Protein AF-A0A821PNB1-F1 (afdb_monomer_lite)

Sequence (173 aa):
MADFASEYEILPISKNVKKPKTPIQRLQTLNFAIKKRCNRKAIIRYPYFNRETDKENYFENLLSLYLPIRSRDDLKKPYELFYQIGEVFDARLQCNRKVKDIVYENQRKYEINAKDTGEVESLFNELSLNLKDNDWAEIVANKEKHNTWSREIEQEDNPDFNMIHKTKNKNSF

pLDDT: mean 73.35, std 16.17, range [39.53, 96.25]

Secondary structure (DSSP, 8-state):
-HHHHHHEEEEETT---SS-SSPEEEETTTTEEEEE-SS-PPPPP-----TTT-HHHHHHHHHHHHS--SSGGGSPSSHHHHHHH-EEEETTTTEEEEHHHHHHHHHHHH-TTHHHHHHHHHHHHHHHHH--HHHHHHHHHHHHHHHHHHHHHHHHT-HHHHHHHHHTTS---

Structure (mmCIF, N/CA/C/O backbone):
data_AF-A0A821PNB1-F1
#
_entry.id   AF-A0A821PNB1-F1
#
loop_
_atom_site.group_PDB
_atom_site.id
_atom_site.type_symbol
_atom_site.label_atom_id
_atom_site.label_alt_id
_atom_site.label_comp_id
_atom_site.label_asym_id
_atom_site.label_entity_id
_atom_site.label_seq_id
_atom_site.pdbx_PDB_ins_code
_atom_site.Cartn_x
_atom_site.Cartn_y
_atom_site.Cartn_z
_atom_site.occupancy
_atom_site.B_iso_or_equiv
_atom_site.auth_seq_id
_atom_site.auth_comp_id
_atom_site.auth_asym_id
_atom_site.auth_atom_id
_atom_site.pdbx_PDB_model_num
ATOM 1 N N . MET A 1 1 ? -4.247 -4.569 -6.780 1.00 58.97 1 MET A N 1
ATOM 2 C CA . MET A 1 1 ? -3.636 -3.445 -7.525 1.00 58.97 1 MET A CA 1
ATOM 3 C C . MET A 1 1 ? -2.164 -3.222 -7.172 1.00 58.97 1 MET A C 1
ATOM 5 O O . MET A 1 1 ? -1.397 -2.968 -8.091 1.00 58.97 1 MET A O 1
ATOM 9 N N . ALA A 1 2 ? -1.750 -3.367 -5.904 1.00 64.56 2 ALA A N 1
ATOM 10 C CA . ALA A 1 2 ? -0.360 -3.163 -5.468 1.00 64.56 2 ALA A CA 1
ATOM 11 C C . ALA A 1 2 ? 0.691 -3.980 -6.251 1.00 64.56 2 ALA A C 1
ATOM 13 O O . ALA A 1 2 ? 1.657 -3.400 -6.733 1.00 64.56 2 ALA A O 1
ATOM 14 N N . ASP A 1 3 ? 0.467 -5.281 -6.482 1.00 72.56 3 ASP A N 1
ATOM 15 C CA . ASP A 1 3 ? 1.360 -6.112 -7.316 1.00 72.56 3 ASP A CA 1
ATOM 16 C C . ASP A 1 3 ? 1.541 -5.536 -8.727 1.00 72.56 3 ASP A C 1
ATOM 18 O O . ASP A 1 3 ? 2.657 -5.392 -9.219 1.00 72.56 3 ASP A O 1
ATOM 22 N N . PHE A 1 4 ? 0.434 -5.140 -9.361 1.00 72.88 4 PHE A N 1
ATOM 23 C CA . PHE A 1 4 ? 0.467 -4.565 -10.701 1.00 72.88 4 PHE A CA 1
ATOM 24 C C . PHE A 1 4 ? 1.241 -3.240 -10.722 1.00 72.88 4 PHE A C 1
ATOM 26 O O . PHE A 1 4 ? 2.117 -3.062 -11.560 1.00 72.88 4 PHE A O 1
ATOM 33 N N . ALA A 1 5 ? 0.977 -2.333 -9.779 1.00 69.88 5 ALA A N 1
ATOM 34 C CA . ALA A 1 5 ? 1.701 -1.064 -9.681 1.00 69.88 5 ALA A CA 1
ATOM 35 C C . ALA A 1 5 ? 3.195 -1.257 -9.355 1.00 69.88 5 ALA A C 1
ATOM 37 O O . ALA A 1 5 ? 4.039 -0.490 -9.820 1.00 69.88 5 ALA A O 1
ATOM 38 N N . SER A 1 6 ? 3.524 -2.292 -8.576 1.00 72.75 6 SER A N 1
ATOM 39 C CA . SER A 1 6 ? 4.892 -2.639 -8.193 1.00 72.75 6 SER A CA 1
ATOM 40 C C . SER A 1 6 ? 5.695 -3.203 -9.365 1.00 72.75 6 SER A C 1
ATOM 42 O O . SER A 1 6 ? 6.855 -2.829 -9.552 1.00 72.75 6 SER A O 1
ATOM 44 N N . GLU A 1 7 ? 5.080 -4.078 -10.163 1.00 79.44 7 GLU A N 1
ATOM 45 C CA . GLU A 1 7 ? 5.745 -4.832 -11.228 1.00 79.44 7 GLU A CA 1
ATOM 46 C C . GLU A 1 7 ? 5.635 -4.190 -12.607 1.00 79.44 7 GLU A C 1
ATOM 48 O O . GLU A 1 7 ? 6.462 -4.478 -13.470 1.00 79.44 7 GLU A O 1
ATOM 53 N N . TYR A 1 8 ? 4.649 -3.327 -12.838 1.00 81.50 8 TYR A N 1
ATOM 54 C CA . TYR A 1 8 ? 4.367 -2.765 -14.153 1.00 81.50 8 TYR A CA 1
ATOM 55 C C . TYR A 1 8 ? 4.459 -1.233 -14.156 1.00 81.50 8 TYR A C 1
ATOM 57 O O . TYR A 1 8 ? 4.324 -0.547 -13.143 1.00 81.50 8 TYR A O 1
ATOM 65 N N . GLU A 1 9 ? 4.768 -0.677 -15.323 1.00 81.38 9 GLU A N 1
ATOM 66 C CA . GLU A 1 9 ? 4.838 0.760 -15.582 1.00 81.38 9 GLU A CA 1
ATOM 67 C C . GLU A 1 9 ? 3.889 1.096 -16.733 1.00 81.38 9 GLU A C 1
ATOM 69 O O . GLU A 1 9 ? 3.959 0.472 -17.797 1.00 81.38 9 GLU A 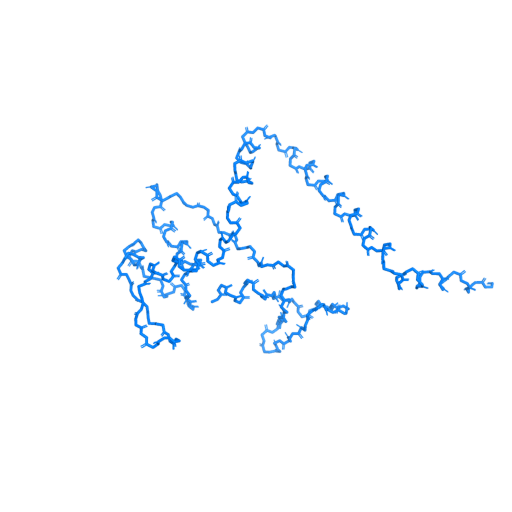O 1
ATOM 74 N N . ILE A 1 10 ? 3.020 2.087 -16.515 1.00 84.19 10 ILE A N 1
ATOM 75 C CA . ILE A 1 10 ? 2.143 2.640 -17.549 1.00 84.19 10 ILE A CA 1
ATOM 76 C C . ILE A 1 10 ? 2.943 3.663 -18.356 1.00 84.19 10 ILE A C 1
ATOM 78 O O . ILE A 1 10 ? 3.582 4.556 -17.801 1.00 84.19 10 ILE A O 1
ATOM 82 N N . LEU A 1 11 ? 2.910 3.522 -19.675 1.00 79.25 11 LEU A N 1
ATOM 83 C CA . LEU A 1 11 ? 3.603 4.366 -20.631 1.00 79.25 11 LEU A CA 1
ATOM 84 C C . LEU A 1 11 ? 2.599 5.092 -21.534 1.00 79.25 11 LEU A C 1
ATOM 86 O O . LEU A 1 11 ? 1.640 4.472 -22.005 1.00 79.25 11 LEU A O 1
ATOM 90 N N . PRO A 1 12 ? 2.849 6.369 -21.866 1.00 76.06 12 PRO A N 1
ATOM 91 C CA . PRO A 1 12 ? 2.118 7.032 -22.936 1.00 76.06 12 PRO A CA 1
ATOM 92 C C . PRO A 1 12 ? 2.457 6.392 -24.292 1.00 76.06 12 PRO A C 1
ATOM 94 O O . PRO A 1 12 ? 3.610 6.033 -24.545 1.00 76.06 12 PRO A O 1
ATOM 97 N N . ILE A 1 13 ? 1.465 6.277 -25.183 1.00 70.56 13 ILE A N 1
ATOM 98 C CA . ILE A 1 13 ? 1.614 5.629 -26.504 1.00 70.56 13 ILE A CA 1
ATOM 99 C C . ILE A 1 13 ? 2.688 6.292 -27.373 1.00 70.56 13 ILE A C 1
ATOM 101 O O . ILE A 1 13 ? 3.352 5.610 -28.153 1.00 70.56 13 ILE A O 1
ATOM 105 N N . SER A 1 14 ? 2.895 7.602 -27.219 1.00 67.69 14 SER A N 1
ATOM 106 C CA . SER A 1 14 ? 3.906 8.359 -27.965 1.00 67.69 14 SER A CA 1
ATOM 107 C C . SER A 1 14 ? 5.344 7.926 -27.658 1.00 67.69 14 SER A C 1
ATOM 109 O O . SER A 1 14 ? 6.259 8.208 -28.435 1.00 67.69 14 SER A O 1
ATOM 111 N N . LYS A 1 15 ? 5.573 7.221 -26.541 1.00 65.75 15 LYS A N 1
ATOM 112 C CA . LYS A 1 15 ? 6.908 6.813 -26.105 1.00 65.75 15 LYS A CA 1
ATOM 113 C C . LYS A 1 15 ? 7.368 5.570 -26.865 1.00 65.75 15 LYS A C 1
ATOM 115 O O . LYS A 1 15 ? 7.189 4.435 -26.428 1.00 65.75 15 LYS A O 1
ATOM 120 N N . ASN A 1 16 ? 8.023 5.793 -28.000 1.00 63.47 16 ASN A N 1
ATOM 121 C CA . ASN A 1 16 ? 8.712 4.741 -28.742 1.00 63.47 16 ASN A CA 1
ATOM 122 C C . ASN A 1 16 ? 10.071 4.443 -28.092 1.00 63.47 16 ASN A C 1
ATOM 124 O O . ASN A 1 16 ? 11.049 5.161 -28.294 1.00 63.47 16 ASN A O 1
ATOM 128 N N . VAL A 1 17 ? 10.140 3.371 -27.301 1.00 67.31 17 VAL A N 1
ATOM 129 C CA . VAL A 1 17 ? 11.405 2.890 -26.731 1.00 67.31 17 VAL A CA 1
ATOM 130 C C . VAL A 1 17 ? 12.110 2.029 -27.776 1.00 67.31 17 VAL A C 1
ATOM 132 O O . VAL A 1 17 ? 11.655 0.931 -28.092 1.00 67.31 17 VAL A O 1
ATOM 135 N N . LYS A 1 18 ? 13.229 2.516 -28.322 1.00 60.75 18 LYS A N 1
ATOM 136 C CA . LYS A 1 18 ? 14.094 1.709 -29.191 1.00 60.75 18 LYS A CA 1
ATOM 137 C C . LYS A 1 18 ? 14.736 0.611 -28.332 1.00 60.75 18 LYS A C 1
ATOM 139 O O . LYS A 1 18 ? 15.494 0.929 -27.426 1.00 60.75 18 LYS A O 1
ATOM 144 N N . LYS A 1 19 ? 14.411 -0.658 -28.615 1.00 70.25 19 LYS A N 1
ATOM 145 C CA . LYS A 1 19 ? 14.885 -1.865 -27.899 1.00 70.25 19 LYS A CA 1
ATOM 146 C C . LYS A 1 19 ? 14.527 -1.877 -26.397 1.00 70.25 19 LYS A C 1
ATOM 148 O O . LYS A 1 19 ? 15.388 -1.654 -25.547 1.00 70.25 19 LYS A O 1
ATOM 153 N N . PRO A 1 20 ? 13.257 -2.117 -26.034 1.00 70.75 20 PRO A N 1
ATOM 154 C CA . PRO A 1 20 ? 12.874 -2.174 -24.630 1.00 70.75 20 PRO A CA 1
ATOM 155 C C . PRO A 1 20 ? 13.437 -3.435 -23.951 1.00 70.75 20 PRO A C 1
ATOM 157 O O . PRO A 1 20 ? 13.413 -4.519 -24.525 1.00 70.75 20 PRO A O 1
ATOM 160 N N . LYS A 1 21 ? 13.915 -3.291 -22.706 1.00 76.38 21 LYS A N 1
ATOM 161 C CA . LYS A 1 21 ? 14.429 -4.411 -21.888 1.00 76.38 21 LYS A CA 1
ATOM 162 C C . LYS A 1 21 ? 13.354 -5.456 -21.553 1.00 76.38 2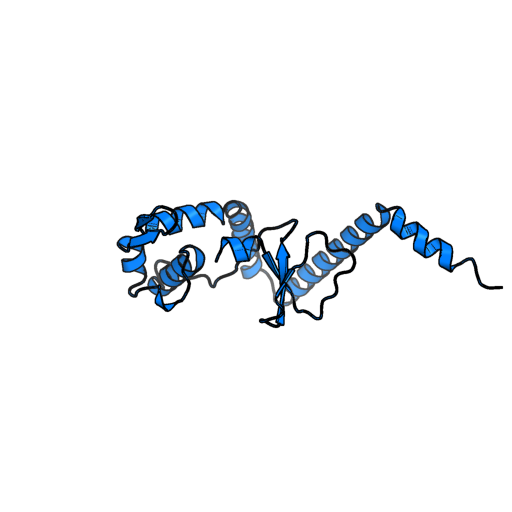1 LYS A C 1
ATOM 164 O O . LYS A 1 21 ? 13.680 -6.606 -21.294 1.00 76.38 21 LYS A O 1
ATOM 169 N N . THR A 1 22 ? 12.082 -5.057 -21.541 1.00 78.62 22 THR A N 1
ATOM 170 C CA . THR A 1 22 ? 10.917 -5.928 -21.334 1.00 78.62 22 THR A CA 1
ATOM 171 C C . THR A 1 22 ? 9.873 -5.689 -22.424 1.00 78.62 22 THR A C 1
ATOM 173 O O . THR A 1 22 ? 9.803 -4.579 -22.962 1.00 78.62 22 THR A O 1
ATOM 176 N N . PRO A 1 23 ? 9.040 -6.694 -22.752 1.00 82.12 23 PRO A N 1
ATOM 177 C CA . PRO A 1 23 ? 7.968 -6.531 -23.727 1.00 82.12 23 PRO A CA 1
ATOM 178 C C . PRO A 1 23 ? 7.036 -5.372 -23.352 1.00 82.12 23 PRO A C 1
ATOM 180 O O . PRO A 1 23 ? 6.655 -5.220 -22.189 1.00 82.12 23 PRO A O 1
ATOM 183 N N . ILE A 1 24 ? 6.672 -4.560 -24.348 1.00 84.31 24 ILE A N 1
ATOM 184 C CA . ILE A 1 24 ? 5.692 -3.480 -24.205 1.00 84.31 24 ILE A CA 1
ATOM 185 C C . ILE A 1 24 ? 4.380 -3.953 -24.826 1.00 84.31 24 ILE A C 1
ATOM 187 O O . ILE A 1 24 ? 4.332 -4.237 -26.022 1.00 84.31 24 ILE A O 1
ATOM 191 N N . GLN A 1 25 ? 3.312 -3.980 -24.034 1.00 85.12 25 GLN A N 1
ATOM 192 C CA . GLN A 1 25 ? 1.972 -4.319 -24.496 1.00 85.12 25 GLN A CA 1
ATOM 193 C C . GLN A 1 25 ? 1.131 -3.054 -24.648 1.00 85.12 25 GLN A C 1
ATOM 195 O O . GLN A 1 25 ? 0.969 -2.283 -23.703 1.00 85.12 25 GLN A O 1
ATOM 200 N N . ARG A 1 26 ? 0.601 -2.819 -25.851 1.00 84.19 26 ARG A N 1
ATOM 201 C CA . ARG A 1 26 ? -0.265 -1.669 -26.139 1.00 84.19 26 ARG A CA 1
ATOM 202 C C . ARG A 1 26 ? -1.719 -2.037 -25.867 1.00 84.19 26 ARG A C 1
ATOM 204 O O . ARG A 1 26 ? -2.209 -3.020 -26.414 1.00 84.19 26 ARG A O 1
ATOM 211 N N . LEU A 1 27 ? -2.408 -1.229 -25.069 1.00 82.06 27 LEU A N 1
ATOM 212 C CA . LEU A 1 27 ? -3.839 -1.367 -24.820 1.00 82.06 27 LEU A CA 1
ATOM 213 C C . LEU A 1 27 ? -4.586 -0.362 -25.696 1.00 82.06 27 LEU A C 1
ATOM 215 O O . LEU A 1 27 ? -4.823 0.778 -25.303 1.00 82.06 27 LEU A O 1
ATOM 219 N N . GLN A 1 28 ? -4.910 -0.797 -26.917 1.00 75.62 28 GLN A N 1
ATOM 220 C CA . GLN A 1 28 ? -5.497 0.046 -27.968 1.00 75.62 28 GLN A CA 1
ATOM 221 C C . GLN A 1 28 ? -6.803 0.728 -27.537 1.00 75.62 28 GLN A C 1
ATOM 223 O O . GLN A 1 28 ? -7.055 1.858 -27.933 1.00 75.62 28 GLN A O 1
ATOM 228 N N . THR A 1 29 ? -7.601 0.077 -26.690 1.00 81.94 29 THR A N 1
ATOM 229 C CA . THR A 1 29 ? -8.878 0.607 -26.190 1.00 81.94 29 THR A CA 1
ATOM 230 C C . THR A 1 29 ? -8.728 1.742 -25.180 1.00 81.94 29 THR A C 1
ATOM 232 O O . THR A 1 29 ? -9.652 2.531 -25.023 1.00 81.94 29 THR A O 1
ATOM 235 N N . LEU A 1 30 ? -7.589 1.836 -24.488 1.00 76.44 30 LEU A N 1
ATOM 236 C CA . LEU A 1 30 ? -7.402 2.763 -23.368 1.00 76.44 30 LEU A CA 1
ATOM 237 C C . LEU A 1 30 ? -6.321 3.825 -23.622 1.00 76.44 30 LEU A C 1
ATOM 239 O O . LEU A 1 30 ? -5.997 4.606 -22.734 1.00 76.44 30 LEU A O 1
ATOM 243 N N . ASN A 1 31 ? -5.757 3.873 -24.830 1.00 80.38 31 ASN A N 1
ATOM 244 C CA . ASN A 1 31 ? -4.725 4.831 -25.229 1.00 80.38 31 ASN A CA 1
ATOM 245 C C . ASN A 1 31 ? -3.455 4.867 -24.338 1.00 80.38 31 ASN A C 1
ATOM 247 O O . ASN A 1 31 ? -2.747 5.875 -24.289 1.00 80.38 31 ASN A O 1
ATOM 251 N N . PHE A 1 32 ? -3.092 3.749 -23.700 1.00 82.62 32 PHE A N 1
ATOM 252 C CA . PHE A 1 32 ? -1.812 3.595 -22.997 1.00 82.62 32 PHE A CA 1
ATOM 253 C C . PHE A 1 32 ? -1.127 2.257 -23.303 1.00 82.62 32 PHE A C 1
ATOM 255 O O . PHE A 1 32 ? -1.718 1.324 -23.848 1.00 82.62 32 PHE A O 1
ATOM 262 N N . ALA A 1 33 ? 0.160 2.168 -22.975 1.00 84.56 33 ALA A N 1
ATOM 263 C CA . ALA A 1 33 ? 0.941 0.941 -23.053 1.00 84.56 33 ALA A CA 1
ATOM 264 C C . ALA A 1 33 ? 1.440 0.533 -21.663 1.00 84.56 33 ALA A C 1
ATOM 266 O O . ALA A 1 33 ? 1.579 1.369 -20.776 1.00 84.56 33 ALA A O 1
ATOM 267 N N . ILE A 1 34 ? 1.721 -0.750 -21.465 1.00 86.00 34 ILE A N 1
ATOM 268 C CA . ILE A 1 34 ? 2.240 -1.296 -20.211 1.00 86.00 34 ILE A CA 1
ATOM 269 C C . ILE A 1 34 ? 3.540 -2.040 -20.505 1.00 86.00 34 ILE A C 1
ATOM 271 O O . ILE A 1 34 ? 3.652 -2.731 -21.516 1.00 86.00 34 ILE A O 1
ATOM 275 N N . LYS A 1 35 ? 4.517 -1.937 -19.605 1.00 84.75 35 LYS A N 1
ATOM 276 C CA . LYS A 1 35 ? 5.694 -2.818 -19.587 1.00 84.75 35 LYS A CA 1
ATOM 277 C C . LYS A 1 35 ? 5.985 -3.310 -18.175 1.00 84.75 35 LYS A C 1
ATOM 279 O O . LYS A 1 35 ? 5.639 -2.637 -17.205 1.00 84.75 35 LYS A O 1
ATOM 284 N N . LYS A 1 36 ? 6.686 -4.438 -18.054 1.00 81.75 36 LYS A N 1
ATOM 285 C CA . LYS A 1 36 ? 7.201 -4.926 -16.766 1.00 81.75 36 LYS A CA 1
ATOM 286 C C . LYS A 1 36 ? 8.443 -4.129 -16.347 1.00 81.75 36 LYS A C 1
ATOM 288 O O . LYS A 1 36 ? 9.329 -3.891 -17.170 1.00 81.75 36 LYS A O 1
ATOM 293 N N . ARG A 1 37 ? 8.534 -3.715 -15.086 1.00 78.56 37 ARG A N 1
ATOM 294 C CA . ARG A 1 37 ? 9.710 -3.060 -14.494 1.00 78.56 37 ARG A CA 1
ATOM 295 C C . ARG A 1 37 ? 10.836 -4.084 -14.343 1.00 78.56 37 ARG A C 1
ATOM 297 O O . ARG A 1 37 ? 10.612 -5.182 -13.849 1.00 78.56 37 ARG A O 1
ATOM 304 N N . CYS A 1 38 ? 12.040 -3.733 -14.796 1.00 66.94 38 CYS A N 1
ATOM 305 C CA . CYS A 1 38 ? 13.153 -4.687 -14.885 1.00 66.94 38 CYS A CA 1
ATOM 306 C C . CYS A 1 38 ? 13.990 -4.752 -13.600 1.00 66.94 38 CYS A C 1
ATOM 308 O O . CYS A 1 38 ? 14.357 -5.838 -13.176 1.00 66.94 38 CYS A O 1
ATOM 310 N N . ASN A 1 39 ? 14.281 -3.600 -12.978 1.00 64.81 39 ASN A N 1
ATOM 311 C CA . ASN A 1 39 ? 15.342 -3.522 -11.963 1.00 64.81 39 ASN A CA 1
ATOM 312 C C . ASN A 1 39 ? 14.866 -3.068 -10.576 1.00 64.81 39 ASN A C 1
ATOM 314 O O . ASN A 1 39 ? 15.596 -3.252 -9.609 1.00 64.81 39 ASN A O 1
ATOM 318 N N . ARG A 1 40 ? 13.689 -2.436 -10.450 1.00 65.75 40 ARG A N 1
ATOM 319 C CA . ARG A 1 40 ? 13.180 -1.928 -9.163 1.00 65.75 40 ARG A CA 1
ATOM 320 C C . ARG A 1 40 ? 11.658 -1.997 -9.111 1.00 65.75 40 ARG A C 1
ATOM 322 O O . ARG A 1 40 ? 10.993 -1.562 -10.055 1.00 65.75 40 ARG A O 1
ATOM 329 N N . LYS A 1 41 ? 11.134 -2.510 -7.994 1.00 67.81 41 LYS A N 1
ATOM 330 C CA . LYS A 1 41 ? 9.717 -2.386 -7.630 1.00 67.81 41 LYS A CA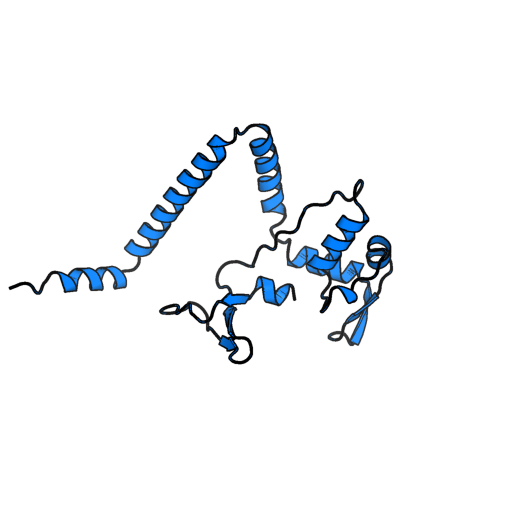 1
ATOM 331 C C . LYS A 1 41 ? 9.361 -0.903 -7.504 1.00 67.81 41 LYS A C 1
ATOM 333 O O . LYS A 1 41 ? 10.200 -0.102 -7.086 1.00 67.81 41 LYS A O 1
ATOM 338 N N . ALA A 1 42 ? 8.150 -0.520 -7.900 1.00 66.44 42 ALA A N 1
ATOM 339 C CA . ALA A 1 42 ? 7.697 0.853 -7.693 1.00 66.44 42 ALA A CA 1
ATOM 340 C C . ALA A 1 42 ? 7.617 1.167 -6.192 1.00 66.44 42 ALA A C 1
ATOM 342 O O . ALA A 1 42 ? 7.032 0.400 -5.430 1.00 66.44 42 ALA A O 1
ATOM 343 N N . ILE A 1 43 ? 8.186 2.305 -5.793 1.00 64.62 43 ILE A N 1
ATOM 344 C CA . ILE A 1 43 ? 7.978 2.884 -4.465 1.00 64.62 43 ILE A CA 1
ATOM 345 C C . ILE A 1 43 ? 6.722 3.742 -4.569 1.00 64.62 43 ILE A C 1
ATOM 347 O O . ILE A 1 43 ? 6.709 4.708 -5.336 1.00 64.62 43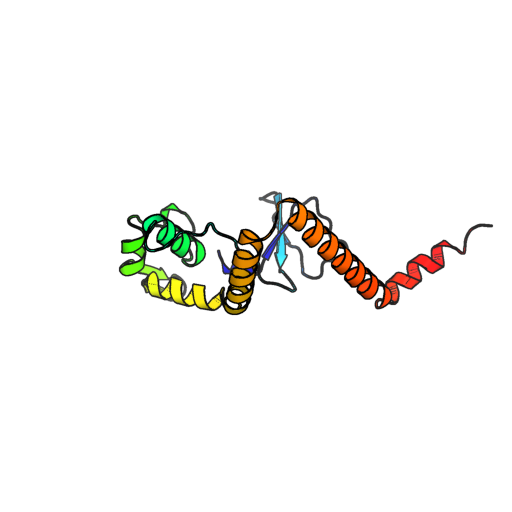 ILE A O 1
ATOM 351 N N . ILE A 1 44 ? 5.673 3.385 -3.833 1.00 64.75 44 ILE A N 1
ATOM 352 C CA . ILE A 1 44 ? 4.467 4.207 -3.756 1.00 64.75 44 ILE A CA 1
ATOM 353 C C . ILE A 1 44 ? 4.608 5.119 -2.540 1.00 64.75 44 ILE A C 1
ATOM 355 O O . ILE A 1 44 ? 4.821 4.644 -1.430 1.00 64.75 44 ILE A O 1
ATOM 359 N N . ARG A 1 45 ? 4.545 6.433 -2.768 1.00 63.53 45 ARG A N 1
ATOM 360 C CA . ARG A 1 45 ? 4.615 7.445 -1.712 1.00 63.53 45 ARG A CA 1
ATOM 361 C C . ARG A 1 45 ? 3.196 7.868 -1.364 1.00 63.53 45 ARG A C 1
ATOM 363 O O . ARG A 1 45 ? 2.488 8.356 -2.241 1.00 63.53 45 ARG A O 1
ATOM 370 N N . TYR A 1 46 ? 2.810 7.692 -0.110 1.00 69.31 46 TYR A N 1
ATOM 371 C CA . TYR A 1 46 ? 1.572 8.232 0.440 1.00 69.31 46 TYR A CA 1
ATOM 372 C C . TYR A 1 46 ? 1.891 9.268 1.519 1.00 69.31 46 TYR A C 1
ATOM 374 O O . TYR A 1 46 ? 2.973 9.205 2.108 1.00 69.31 46 TYR A O 1
ATOM 382 N N . PRO A 1 47 ? 0.983 10.228 1.768 1.00 74.94 47 PRO A N 1
ATOM 383 C CA . PRO A 1 47 ? 1.134 11.172 2.868 1.00 74.94 47 PRO A CA 1
ATOM 384 C C . PRO A 1 47 ? 1.285 10.438 4.203 1.00 74.94 47 PRO A C 1
ATOM 386 O O . PRO A 1 47 ? 0.610 9.443 4.455 1.00 74.94 47 PRO A O 1
ATOM 389 N N . TYR A 1 48 ? 2.187 10.925 5.050 1.00 77.00 48 TYR A N 1
ATOM 390 C CA . TYR A 1 48 ? 2.352 10.401 6.398 1.00 77.00 48 TYR A CA 1
ATOM 391 C C . TYR A 1 48 ? 1.244 10.948 7.302 1.00 77.00 48 TYR A C 1
ATOM 393 O O . TYR A 1 48 ? 1.008 12.155 7.334 1.00 77.00 48 TYR A O 1
ATOM 401 N N . PHE A 1 49 ? 0.601 10.061 8.056 1.00 82.25 49 PHE A N 1
ATOM 402 C CA . PHE A 1 49 ? -0.362 10.420 9.092 1.00 82.25 49 PHE A CA 1
ATOM 403 C C . PHE A 1 49 ? 0.097 9.810 10.408 1.00 82.25 49 PHE A C 1
ATOM 405 O O . PHE A 1 49 ? 0.527 8.658 10.453 1.00 82.25 49 PHE A O 1
ATOM 412 N N . ASN A 1 50 ? 0.022 10.582 11.484 1.00 80.88 50 ASN A N 1
ATOM 413 C CA . ASN A 1 50 ? 0.391 10.091 12.801 1.00 80.88 50 ASN A CA 1
ATOM 414 C C . ASN A 1 50 ? -0.784 9.297 13.389 1.00 80.88 50 ASN A C 1
ATOM 416 O O . ASN A 1 50 ? -1.906 9.790 13.469 1.00 80.88 50 ASN A O 1
ATOM 420 N N . ARG A 1 51 ? -0.512 8.065 13.825 1.00 84.12 51 ARG A N 1
ATOM 421 C CA . ARG A 1 51 ? -1.522 7.152 14.371 1.00 84.12 51 ARG A CA 1
ATOM 422 C C . ARG A 1 51 ? -2.206 7.675 15.638 1.00 84.12 51 ARG A C 1
ATOM 424 O O . ARG A 1 51 ? -3.323 7.267 15.916 1.00 84.12 51 ARG A O 1
ATOM 431 N N . GLU A 1 52 ? -1.561 8.510 16.439 1.00 82.69 52 GLU A N 1
ATOM 432 C CA . GLU A 1 52 ? -2.126 9.022 17.691 1.00 82.69 52 GLU A CA 1
ATOM 433 C C . GLU A 1 52 ? -2.946 10.291 17.469 1.00 82.69 52 GLU A C 1
ATOM 435 O O . GLU A 1 52 ? -4.041 10.409 18.021 1.00 82.69 52 GLU A O 1
ATOM 440 N N . THR A 1 53 ? -2.442 11.211 16.641 1.00 85.00 53 THR A N 1
ATOM 441 C CA . THR A 1 53 ? -3.081 12.513 16.408 1.00 85.00 53 THR A CA 1
ATOM 442 C C . THR A 1 53 ? -4.081 12.503 15.253 1.00 85.00 53 THR A C 1
ATOM 444 O O . THR A 1 53 ? -5.011 13.303 15.268 1.00 85.00 53 THR A O 1
ATOM 447 N N . ASP A 1 54 ? -3.931 11.599 14.280 1.00 86.75 54 ASP A N 1
ATOM 448 C CA . ASP A 1 54 ? -4.767 11.520 13.078 1.00 86.75 54 ASP A CA 1
ATOM 449 C C . ASP A 1 54 ? -5.100 10.063 12.696 1.00 86.75 54 ASP A C 1
ATOM 451 O O . ASP A 1 54 ? -4.684 9.517 11.668 1.00 86.75 54 ASP A O 1
ATOM 455 N N . LYS A 1 55 ? -5.851 9.406 13.588 1.00 89.69 55 LYS A N 1
ATOM 456 C CA . LYS A 1 55 ? -6.192 7.975 13.507 1.00 89.69 55 LYS A CA 1
ATOM 457 C C . LYS A 1 55 ? -6.893 7.585 12.213 1.00 89.69 55 LYS A C 1
ATOM 459 O O . LYS A 1 55 ? -6.492 6.618 11.570 1.00 89.69 55 LYS A O 1
ATOM 464 N N . GLU A 1 56 ? -7.950 8.299 11.843 1.00 93.12 56 GLU A N 1
ATOM 465 C CA . GLU A 1 56 ? -8.783 7.894 10.708 1.00 93.12 56 GLU A CA 1
ATOM 466 C C . GLU A 1 56 ? -8.029 8.028 9.384 1.00 93.12 56 GLU A C 1
ATOM 468 O O . GLU A 1 56 ? -8.071 7.093 8.587 1.00 93.12 56 GLU A O 1
ATOM 473 N N . ASN A 1 57 ? -7.262 9.105 9.177 1.00 90.00 57 ASN A N 1
ATOM 474 C CA . ASN A 1 57 ? -6.448 9.241 7.966 1.00 90.00 57 ASN A CA 1
ATOM 475 C C . ASN A 1 57 ? -5.284 8.239 7.949 1.00 90.00 57 ASN A C 1
ATOM 477 O O . ASN A 1 57 ? -4.939 7.709 6.891 1.00 90.00 57 ASN A O 1
ATOM 481 N N . TYR A 1 58 ? -4.707 7.912 9.114 1.00 91.62 58 TYR A N 1
ATOM 482 C CA . TYR A 1 58 ? -3.717 6.840 9.226 1.00 91.62 58 TYR A CA 1
ATOM 483 C C . TYR A 1 58 ? -4.279 5.496 8.751 1.00 91.62 58 TYR A C 1
ATOM 485 O O . TYR A 1 58 ? -3.672 4.843 7.898 1.00 91.62 58 TYR A O 1
ATOM 493 N N . PHE A 1 59 ? -5.447 5.086 9.254 1.00 93.31 59 PHE A N 1
ATOM 494 C CA . PHE A 1 59 ? -6.052 3.815 8.856 1.00 93.31 59 PHE A CA 1
ATOM 495 C C . PHE A 1 59 ? -6.597 3.841 7.425 1.00 93.31 59 PHE A C 1
ATOM 497 O O . PHE A 1 59 ? -6.453 2.843 6.720 1.00 93.31 59 PHE A O 1
ATOM 504 N N . GLU A 1 60 ? -7.136 4.967 6.949 1.00 93.19 60 GLU A N 1
ATOM 505 C CA . GLU A 1 60 ? -7.507 5.139 5.539 1.00 93.19 60 GLU A CA 1
ATOM 506 C C . GLU A 1 60 ? -6.313 4.884 4.618 1.00 93.19 60 GLU A C 1
ATOM 508 O O . GLU A 1 60 ? -6.413 4.139 3.637 1.00 93.19 60 GLU A O 1
ATOM 513 N N . ASN A 1 61 ? -5.169 5.483 4.952 1.00 90.06 61 ASN A N 1
ATOM 514 C CA . ASN A 1 61 ? -3.947 5.348 4.180 1.00 90.06 61 ASN A CA 1
ATOM 515 C C . ASN A 1 61 ? -3.409 3.911 4.221 1.00 90.06 61 ASN A C 1
ATOM 517 O O . ASN A 1 61 ? -3.144 3.316 3.175 1.00 90.06 61 ASN A O 1
ATOM 521 N N . LEU A 1 62 ? -3.330 3.318 5.416 1.00 90.50 62 LEU A N 1
ATOM 522 C CA . LEU A 1 62 ? -2.880 1.939 5.610 1.00 90.50 62 LEU A CA 1
ATOM 523 C C . LEU A 1 62 ? -3.711 0.947 4.778 1.00 90.50 62 LEU A C 1
ATOM 525 O O . LEU A 1 62 ? -3.161 0.081 4.092 1.00 90.50 62 LEU A O 1
ATOM 529 N N . LEU A 1 63 ? -5.038 1.091 4.803 1.00 92.94 63 LEU A N 1
ATOM 530 C CA . LEU A 1 63 ? -5.949 0.249 4.033 1.00 92.94 63 LEU A CA 1
ATOM 531 C C . LEU A 1 63 ? -5.814 0.497 2.527 1.00 92.94 63 LEU A C 1
ATOM 533 O O . LEU A 1 63 ? -5.758 -0.458 1.758 1.00 92.94 63 LEU A O 1
ATOM 537 N N . SER A 1 64 ? -5.705 1.756 2.101 1.00 89.81 64 SER A N 1
ATOM 538 C CA . SER A 1 64 ? -5.530 2.117 0.686 1.00 89.81 64 SER A CA 1
ATOM 539 C C . SER A 1 64 ? -4.249 1.540 0.076 1.00 89.81 64 SER A C 1
ATOM 541 O O . SER A 1 64 ? -4.212 1.230 -1.115 1.00 89.81 64 SER A O 1
ATOM 543 N N . LEU A 1 65 ? -3.201 1.401 0.888 1.00 86.81 65 LEU A N 1
ATOM 544 C CA . LEU A 1 65 ? -1.909 0.852 0.492 1.00 86.81 65 LEU A CA 1
ATOM 545 C C . LEU A 1 65 ? -1.917 -0.674 0.391 1.00 86.81 65 LEU A C 1
ATOM 547 O O . LEU A 1 65 ? -1.423 -1.247 -0.586 1.00 86.81 65 LEU A O 1
ATOM 551 N N . TYR A 1 66 ? -2.450 -1.331 1.421 1.00 89.50 66 TYR A N 1
ATOM 552 C CA . TYR A 1 66 ? -2.188 -2.749 1.662 1.00 89.50 66 TYR A CA 1
ATOM 553 C C . TYR A 1 66 ? -3.419 -3.644 1.568 1.00 89.50 66 TYR A C 1
ATOM 555 O O . TYR A 1 66 ? -3.263 -4.863 1.501 1.00 89.50 66 TYR A O 1
ATOM 563 N N . LEU A 1 67 ? -4.633 -3.095 1.500 1.00 91.25 67 LEU A N 1
ATOM 564 C CA . LEU A 1 67 ? -5.826 -3.883 1.209 1.00 91.25 67 LEU A CA 1
ATOM 565 C C . LEU A 1 67 ? -6.055 -3.934 -0.316 1.00 91.25 67 LEU A C 1
ATOM 567 O O . LEU A 1 67 ? -6.076 -2.896 -0.979 1.00 91.25 67 LEU A O 1
ATOM 571 N N . PRO A 1 68 ? -6.230 -5.122 -0.924 1.00 87.06 68 PRO A N 1
ATOM 572 C CA . PRO A 1 68 ? -6.486 -5.244 -2.353 1.00 87.06 68 PRO A CA 1
ATOM 573 C C . PRO A 1 68 ? -7.933 -4.849 -2.690 1.00 87.06 68 PRO A C 1
ATOM 575 O O . PRO A 1 68 ? -8.782 -5.703 -2.930 1.00 87.06 68 PRO A O 1
ATOM 578 N N . ILE A 1 69 ? -8.187 -3.544 -2.747 1.00 84.25 69 ILE A N 1
ATOM 579 C CA . ILE A 1 69 ? -9.468 -2.946 -3.144 1.00 84.25 69 ILE A CA 1
ATOM 580 C C . ILE A 1 69 ? -9.533 -2.687 -4.657 1.00 84.25 69 ILE A C 1
ATOM 582 O O . ILE A 1 69 ? -8.497 -2.554 -5.324 1.00 84.25 69 ILE A O 1
ATOM 586 N N . ARG A 1 70 ? -10.750 -2.645 -5.216 1.00 78.69 70 ARG A N 1
ATOM 587 C CA . ARG A 1 70 ? -11.003 -2.245 -6.614 1.00 78.69 70 ARG A CA 1
ATOM 588 C C . ARG A 1 70 ? -11.494 -0.805 -6.705 1.00 78.69 70 ARG A C 1
ATOM 590 O O . ARG A 1 70 ? -11.119 -0.118 -7.652 1.00 78.69 70 ARG A O 1
ATOM 597 N N . SER A 1 71 ? -12.300 -0.373 -5.737 1.00 82.75 71 SER A N 1
ATOM 598 C CA . SER A 1 71 ? -12.777 1.003 -5.585 1.00 82.75 71 SER A CA 1
ATOM 599 C C . SER A 1 71 ? -12.486 1.516 -4.177 1.00 82.75 71 SER A C 1
ATOM 601 O O . SER A 1 71 ? -12.345 0.737 -3.236 1.00 82.75 71 SER A O 1
ATOM 603 N N . ARG A 1 72 ? -12.451 2.843 -4.011 1.00 82.12 72 ARG A N 1
ATOM 604 C CA . ARG A 1 72 ? -12.466 3.457 -2.673 1.00 82.12 72 ARG A CA 1
ATOM 605 C C . ARG A 1 72 ? -13.749 3.138 -1.909 1.00 82.12 72 ARG A C 1
ATOM 607 O O . ARG A 1 72 ? -13.706 3.097 -0.689 1.00 82.12 72 ARG A O 1
ATOM 614 N N . ASP A 1 73 ? -14.841 2.846 -2.612 1.00 85.56 73 ASP A N 1
ATOM 615 C CA . ASP A 1 73 ? -16.119 2.461 -1.996 1.00 85.56 73 ASP A CA 1
ATOM 616 C C . ASP A 1 73 ? -16.039 1.120 -1.247 1.00 85.56 73 ASP A C 1
ATOM 618 O O . ASP A 1 73 ? -16.882 0.828 -0.400 1.00 85.56 73 ASP A O 1
ATOM 622 N N . ASP A 1 74 ? -15.008 0.311 -1.521 1.00 86.50 74 ASP A N 1
ATOM 623 C CA . ASP A 1 74 ? -14.745 -0.932 -0.791 1.00 86.50 74 ASP A CA 1
ATOM 624 C C . ASP A 1 74 ? -14.228 -0.661 0.640 1.00 86.50 74 ASP A C 1
ATOM 626 O O . ASP A 1 74 ? -14.257 -1.554 1.492 1.00 86.50 74 ASP A O 1
ATOM 630 N N . LEU A 1 75 ? -13.747 0.559 0.920 1.00 90.69 75 LEU A N 1
ATOM 631 C CA . LEU A 1 75 ? -13.279 0.972 2.240 1.00 90.69 75 LEU A CA 1
ATOM 632 C C . LEU A 1 75 ? -14.443 1.500 3.076 1.00 90.69 75 LEU A C 1
ATOM 634 O O . LEU A 1 75 ? -15.096 2.485 2.733 1.00 90.69 75 LEU A O 1
ATOM 638 N N . LYS A 1 76 ? -14.677 0.864 4.223 1.00 92.50 76 LYS A N 1
ATOM 639 C CA . LYS A 1 76 ? -15.768 1.236 5.126 1.00 92.50 76 LYS A CA 1
ATOM 640 C C . LYS A 1 76 ? -15.256 2.119 6.255 1.00 92.50 76 LYS A C 1
ATOM 642 O O . LYS A 1 76 ? -14.270 1.783 6.906 1.00 92.50 76 LYS A O 1
ATOM 647 N N . LYS A 1 77 ? -15.969 3.216 6.512 1.00 92.56 77 LYS A N 1
ATOM 648 C CA . LYS A 1 77 ? -15.783 4.045 7.709 1.00 92.56 77 LYS A CA 1
ATOM 649 C C . LYS A 1 77 ? -16.589 3.470 8.887 1.00 92.56 77 LYS A C 1
ATOM 651 O O . LYS A 1 77 ? -17.687 2.962 8.647 1.00 92.56 77 LYS A O 1
ATOM 656 N N . PRO A 1 78 ? -16.111 3.589 10.140 1.00 95.31 78 PRO A N 1
ATOM 657 C CA . PRO A 1 78 ? -14.803 4.122 10.549 1.00 95.31 78 PRO A CA 1
ATOM 658 C C . PRO A 1 78 ? -13.651 3.203 10.124 1.00 95.31 78 PRO A C 1
ATOM 660 O O . PRO A 1 78 ? -13.753 1.980 10.263 1.00 95.31 78 PRO A O 1
ATOM 663 N N . TYR A 1 79 ? -12.568 3.776 9.603 1.00 95.44 79 TYR A N 1
ATOM 664 C CA . TYR A 1 79 ? -11.478 3.005 9.004 1.00 95.44 79 TYR A CA 1
ATOM 665 C C . TYR A 1 79 ? -10.689 2.215 10.048 1.00 95.44 79 TYR A C 1
ATOM 667 O O . TYR A 1 79 ? -10.279 1.086 9.773 1.00 95.44 79 TYR A O 1
ATOM 675 N N . GLU A 1 80 ? -10.528 2.750 11.264 1.00 95.12 80 GLU A N 1
ATOM 676 C CA . GLU A 1 80 ? -9.906 2.010 12.366 1.00 95.12 80 GLU A CA 1
ATOM 677 C C . GLU A 1 80 ? -10.694 0.737 12.695 1.00 95.12 80 GLU A C 1
ATOM 679 O O . GLU A 1 80 ? -10.127 -0.355 12.793 1.00 95.12 80 GLU A O 1
ATOM 684 N N . LEU A 1 81 ? -12.017 0.861 12.819 1.00 96.06 81 LEU A N 1
ATOM 685 C CA . LEU A 1 81 ? -12.881 -0.268 13.141 1.00 96.06 81 LEU A CA 1
ATOM 686 C C . LEU A 1 81 ? -12.875 -1.295 12.005 1.00 96.06 81 LEU A C 1
ATOM 688 O O . LEU A 1 81 ? -12.724 -2.492 12.249 1.00 96.06 81 LEU A O 1
ATOM 692 N N . PHE A 1 82 ? -12.968 -0.837 10.755 1.00 96.12 82 PHE A N 1
ATOM 693 C CA . PHE A 1 82 ? -12.900 -1.722 9.597 1.00 96.12 82 PHE A CA 1
ATOM 694 C C . PHE A 1 82 ? -11.563 -2.468 9.512 1.00 96.12 82 PHE A C 1
ATOM 696 O O . PHE A 1 82 ? -11.548 -3.660 9.216 1.00 96.12 82 PHE A O 1
ATOM 703 N N . TYR A 1 83 ? -10.447 -1.822 9.851 1.00 96.12 83 TYR A N 1
ATOM 704 C CA . TYR A 1 83 ? -9.160 -2.502 9.960 1.00 96.12 83 TYR A CA 1
ATOM 705 C C . TYR A 1 83 ? -9.154 -3.582 11.055 1.00 96.12 83 TYR A C 1
ATOM 707 O O . TYR A 1 83 ? -8.637 -4.678 10.834 1.00 96.12 83 TYR A O 1
ATOM 715 N N . GLN A 1 84 ? -9.723 -3.296 12.230 1.00 95.44 84 GLN A N 1
ATOM 716 C CA . GLN A 1 84 ? -9.661 -4.191 13.390 1.00 95.44 84 GLN A CA 1
ATOM 717 C C . GLN A 1 84 ? -10.566 -5.423 13.275 1.00 95.44 84 GLN A C 1
ATOM 719 O O . GLN A 1 84 ? -10.133 -6.522 13.627 1.00 95.44 84 GLN A O 1
ATOM 724 N N . ILE A 1 85 ? -11.808 -5.241 12.818 1.00 95.81 85 ILE A N 1
ATOM 725 C CA . ILE A 1 85 ? -12.839 -6.293 12.824 1.00 95.81 85 ILE A CA 1
ATOM 726 C C . ILE A 1 85 ? -13.369 -6.646 11.432 1.00 95.81 85 ILE A C 1
ATOM 728 O O . ILE A 1 85 ? -14.144 -7.588 11.300 1.00 95.81 85 ILE A O 1
ATOM 732 N N . GLY A 1 86 ? -12.993 -5.890 10.400 1.00 94.69 86 GLY A N 1
ATOM 733 C CA . GLY A 1 86 ? -13.495 -6.103 9.050 1.00 94.69 86 GLY A CA 1
ATOM 734 C C . GLY A 1 86 ? -13.007 -7.413 8.442 1.00 94.69 86 GLY A C 1
ATOM 735 O O . GLY A 1 86 ? -11.873 -7.853 8.657 1.00 94.69 86 GLY A O 1
ATOM 736 N N . GLU A 1 87 ? -13.863 -7.998 7.612 1.00 94.81 87 GLU A N 1
ATOM 737 C CA . GLU A 1 87 ? -13.549 -9.157 6.787 1.00 94.81 87 GLU A CA 1
ATOM 738 C C . GLU A 1 87 ? -13.874 -8.861 5.325 1.00 94.81 87 GLU A C 1
ATOM 740 O O . GLU A 1 87 ? -14.838 -8.157 5.009 1.00 94.81 87 GLU A O 1
ATOM 745 N N . VAL A 1 88 ? -13.046 -9.394 4.429 1.00 91.94 88 VAL A N 1
ATOM 746 C CA . VAL A 1 88 ? -13.218 -9.289 2.980 1.00 91.94 88 VAL A CA 1
ATOM 747 C C . VAL A 1 88 ? -13.122 -10.682 2.379 1.00 91.94 88 VAL A C 1
ATOM 749 O O . VAL A 1 88 ? -12.295 -11.498 2.790 1.00 91.94 88 VAL A O 1
ATOM 752 N N . PHE A 1 89 ? -13.976 -10.952 1.397 1.00 90.19 89 PHE A N 1
ATOM 753 C CA . PHE A 1 89 ? -13.962 -12.213 0.674 1.00 90.19 89 PHE A CA 1
ATOM 754 C C . PHE A 1 89 ? -12.748 -12.287 -0.259 1.00 90.19 89 PHE A C 1
ATOM 756 O O . PHE A 1 89 ? -12.609 -11.485 -1.188 1.00 90.19 89 PHE A O 1
ATOM 763 N N . ASP A 1 90 ? -11.877 -13.267 -0.032 1.00 88.06 90 ASP A N 1
ATOM 764 C CA . ASP A 1 90 ? -10.758 -13.563 -0.915 1.00 88.06 90 ASP A CA 1
ATOM 765 C C . ASP A 1 90 ? -11.208 -14.539 -2.006 1.00 88.06 90 ASP A C 1
ATOM 767 O O . ASP A 1 90 ? -11.344 -15.743 -1.789 1.00 88.06 90 ASP A O 1
ATOM 771 N N . ALA A 1 91 ? -11.396 -14.022 -3.220 1.00 86.31 91 ALA A N 1
ATOM 772 C CA . ALA A 1 91 ? -11.801 -14.829 -4.368 1.00 86.31 91 ALA A CA 1
ATOM 773 C C . ALA A 1 91 ? -10.778 -15.914 -4.761 1.00 86.31 91 ALA A C 1
ATOM 775 O O . ALA A 1 91 ? -11.144 -16.864 -5.451 1.00 86.31 91 ALA A O 1
ATOM 776 N N . ARG A 1 92 ? -9.505 -15.800 -4.360 1.00 85.44 92 ARG A N 1
ATOM 777 C CA . ARG A 1 92 ? -8.484 -16.823 -4.647 1.00 85.44 92 ARG A CA 1
ATOM 778 C C . ARG A 1 92 ? -8.604 -18.007 -3.698 1.00 85.44 92 ARG A C 1
ATOM 780 O O . ARG A 1 92 ? -8.431 -19.142 -4.125 1.00 85.44 92 ARG A O 1
ATOM 787 N N . LEU A 1 93 ? -8.887 -17.724 -2.429 1.00 88.12 93 LEU A N 1
ATOM 788 C CA . LEU A 1 93 ? -8.987 -18.724 -1.363 1.00 88.12 93 LEU A CA 1
ATOM 789 C C . LEU A 1 93 ? -10.428 -19.180 -1.100 1.00 88.12 93 LEU A C 1
ATOM 791 O O . LEU A 1 93 ? -10.633 -20.123 -0.344 1.00 88.12 93 LEU A O 1
ATOM 795 N N . GLN A 1 94 ? -11.410 -18.540 -1.745 1.00 92.06 94 GLN A N 1
ATOM 796 C CA . GLN A 1 94 ? -12.842 -18.823 -1.608 1.00 92.06 94 GLN A CA 1
ATOM 797 C C . GLN A 1 94 ? -13.320 -18.751 -0.147 1.00 92.06 94 GLN A C 1
ATOM 799 O O . GLN A 1 94 ? -14.190 -19.509 0.278 1.00 92.06 94 GLN A O 1
ATOM 804 N N . CYS A 1 95 ? -12.748 -17.835 0.639 1.00 93.38 95 CYS A N 1
ATOM 805 C CA . CYS A 1 95 ? -13.079 -17.659 2.049 1.00 93.38 95 CYS A CA 1
ATOM 806 C C . CYS A 1 95 ? -12.997 -16.190 2.480 1.00 93.38 95 CYS A C 1
ATOM 808 O O . CYS A 1 95 ? -12.331 -15.370 1.844 1.00 93.38 95 CYS A O 1
ATOM 810 N N . ASN A 1 96 ? -13.677 -15.856 3.578 1.00 93.38 96 ASN A N 1
ATOM 811 C CA . ASN A 1 96 ? -13.508 -14.560 4.225 1.00 93.38 96 ASN A CA 1
ATOM 812 C C . ASN A 1 96 ? -12.174 -14.523 4.963 1.00 93.38 96 ASN A C 1
ATOM 814 O O . ASN A 1 96 ? -11.808 -15.461 5.673 1.00 93.38 96 ASN A O 1
ATOM 818 N N . ARG A 1 97 ? -11.460 -13.412 4.809 1.00 94.62 97 ARG A N 1
ATOM 819 C CA . ARG A 1 97 ? -10.223 -13.135 5.529 1.00 94.62 97 ARG A CA 1
ATOM 820 C C . ARG A 1 97 ? -10.338 -11.821 6.271 1.00 94.62 97 ARG A C 1
ATOM 822 O O . ARG A 1 97 ? -10.937 -10.866 5.775 1.00 94.62 97 ARG A O 1
ATOM 829 N N . LYS A 1 98 ? -9.705 -11.759 7.440 1.00 96.25 98 LYS A N 1
ATOM 830 C CA . LYS A 1 98 ? -9.616 -10.523 8.211 1.00 96.25 98 LYS A CA 1
ATOM 831 C C . LYS A 1 98 ? -8.796 -9.494 7.447 1.00 96.25 98 LYS A C 1
ATOM 833 O O . LYS A 1 98 ? -7.704 -9.789 6.957 1.00 96.25 98 LYS A O 1
ATOM 838 N N . VAL A 1 99 ? -9.313 -8.270 7.404 1.00 95.50 99 VAL A N 1
ATOM 839 C CA . VAL A 1 99 ? -8.655 -7.109 6.792 1.00 95.50 99 VAL A CA 1
ATOM 840 C C . VAL A 1 99 ? -7.251 -6.932 7.364 1.00 95.50 99 VAL A C 1
ATOM 842 O O . VAL A 1 99 ? -6.289 -6.793 6.610 1.00 95.50 99 VAL A O 1
ATOM 845 N N . LYS A 1 100 ? -7.126 -7.020 8.693 1.00 95.38 100 LYS A N 1
ATOM 846 C CA . LYS A 1 100 ? -5.856 -6.911 9.415 1.00 95.38 100 LYS A CA 1
ATOM 847 C C . LYS A 1 100 ? -4.782 -7.875 8.908 1.00 95.38 100 LYS A C 1
ATOM 849 O O . LYS A 1 100 ? -3.646 -7.457 8.700 1.00 95.38 100 LYS A O 1
ATOM 854 N N . ASP A 1 101 ? -5.142 -9.138 8.692 1.00 94.75 101 ASP A N 1
ATOM 855 C CA . ASP A 1 101 ? -4.189 -10.177 8.289 1.00 94.75 101 ASP A CA 1
ATOM 856 C C . ASP A 1 101 ? -3.693 -9.932 6.860 1.00 94.75 101 ASP A C 1
ATOM 858 O O . ASP A 1 101 ? -2.492 -9.984 6.599 1.00 94.75 101 ASP A O 1
ATOM 862 N N . ILE A 1 102 ? -4.608 -9.574 5.951 1.00 93.38 102 ILE A N 1
ATOM 863 C CA . ILE A 1 102 ? -4.269 -9.228 4.564 1.00 93.38 102 ILE A CA 1
ATOM 864 C C . ILE A 1 102 ? -3.334 -8.014 4.521 1.00 93.38 102 ILE A C 1
ATOM 866 O O . ILE A 1 102 ? -2.327 -8.026 3.809 1.00 93.38 102 ILE A O 1
ATOM 870 N N . VAL A 1 103 ? -3.667 -6.962 5.275 1.00 92.12 103 VAL A N 1
ATOM 871 C CA . VAL A 1 103 ? -2.864 -5.736 5.349 1.00 92.12 103 VAL A CA 1
ATOM 872 C C . VAL A 1 103 ? -1.469 -6.045 5.880 1.00 92.12 103 VAL A C 1
ATOM 874 O O . VAL A 1 103 ? -0.494 -5.628 5.266 1.00 92.12 103 VAL A O 1
ATOM 877 N N . TYR A 1 104 ? -1.359 -6.822 6.958 1.00 90.81 104 TYR A N 1
ATOM 878 C CA . TYR A 1 104 ? -0.074 -7.197 7.548 1.00 90.81 104 TYR A CA 1
ATOM 879 C C . TYR A 1 104 ? 0.807 -8.013 6.587 1.00 90.81 104 TYR A C 1
ATOM 881 O O . TYR A 1 104 ? 1.999 -7.734 6.437 1.00 90.81 104 TYR A O 1
ATOM 889 N N . GLU A 1 105 ? 0.232 -9.002 5.897 1.00 90.62 105 GLU A N 1
ATOM 890 C CA . GLU A 1 105 ? 0.942 -9.806 4.895 1.00 90.62 105 GLU A CA 1
ATOM 891 C C . GLU A 1 105 ? 1.457 -8.947 3.736 1.00 90.62 105 GLU A C 1
ATOM 893 O O . GLU A 1 105 ? 2.623 -9.051 3.343 1.00 90.62 105 GLU A O 1
ATOM 898 N N . ASN A 1 106 ? 0.604 -8.067 3.209 1.00 88.69 106 ASN A N 1
ATOM 899 C CA . ASN A 1 106 ? 0.972 -7.174 2.118 1.00 88.69 106 ASN A CA 1
ATOM 900 C C . ASN A 1 106 ? 2.005 -6.139 2.561 1.00 88.69 106 ASN A C 1
ATOM 902 O O . ASN A 1 106 ? 2.977 -5.919 1.842 1.00 88.69 106 ASN A O 1
ATOM 906 N N . GLN A 1 107 ? 1.854 -5.567 3.754 1.00 86.31 107 GLN A N 1
ATOM 907 C CA . GLN A 1 107 ? 2.828 -4.648 4.323 1.00 86.31 107 GLN A CA 1
ATOM 908 C C . GLN A 1 107 ? 4.210 -5.305 4.370 1.00 86.31 107 GLN A C 1
ATOM 910 O O . GLN A 1 107 ? 5.139 -4.812 3.739 1.00 86.31 107 GLN A O 1
ATOM 915 N N . ARG A 1 108 ? 4.333 -6.500 4.966 1.00 84.00 108 ARG A N 1
ATOM 916 C CA . ARG A 1 108 ? 5.602 -7.254 4.990 1.00 84.00 108 ARG A CA 1
ATOM 917 C C . ARG A 1 108 ? 6.161 -7.559 3.600 1.00 84.00 108 ARG A C 1
ATOM 919 O O . ARG A 1 108 ? 7.376 -7.586 3.428 1.00 84.00 108 ARG A O 1
ATOM 926 N N . LYS A 1 109 ? 5.298 -7.816 2.615 1.00 83.00 109 LYS A N 1
ATOM 927 C CA . LYS A 1 109 ? 5.695 -8.130 1.233 1.00 83.00 109 LYS A CA 1
ATOM 928 C C . LYS A 1 109 ? 6.268 -6.918 0.488 1.00 83.00 109 LYS A C 1
ATOM 930 O O . LYS A 1 109 ? 7.146 -7.090 -0.365 1.00 83.00 109 LYS A O 1
ATOM 935 N N . TYR A 1 110 ? 5.755 -5.718 0.753 1.00 77.75 110 TYR A N 1
ATOM 936 C CA . TYR A 1 110 ? 6.141 -4.504 0.027 1.00 77.75 110 TYR A CA 1
ATOM 937 C C . TYR A 1 110 ? 7.149 -3.637 0.793 1.00 77.75 110 TYR A C 1
ATOM 939 O O . TYR A 1 110 ? 7.962 -2.972 0.159 1.00 77.75 110 TYR A O 1
ATOM 947 N N . GLU A 1 111 ? 7.180 -3.723 2.123 1.00 78.50 111 GLU A N 1
ATOM 948 C CA . GLU A 1 111 ? 8.107 -3.013 3.015 1.00 78.50 111 GLU A CA 1
ATOM 949 C C . GLU A 1 111 ? 9.392 -3.812 3.318 1.00 78.50 111 GLU A C 1
ATOM 951 O O . GLU A 1 111 ? 10.060 -3.574 4.317 1.00 78.50 111 GLU A O 1
ATOM 956 N N . ILE A 1 112 ? 9.791 -4.758 2.459 1.00 69.75 112 ILE A N 1
ATOM 957 C CA . ILE A 1 112 ? 11.003 -5.586 2.670 1.00 69.75 112 ILE A CA 1
ATOM 958 C C . ILE A 1 112 ? 12.263 -4.720 2.865 1.00 69.75 112 ILE A C 1
ATOM 960 O O . ILE A 1 112 ? 13.147 -5.086 3.634 1.00 69.75 112 ILE A O 1
ATOM 964 N N . ASN A 1 113 ? 12.301 -3.544 2.232 1.00 61.81 113 ASN A N 1
ATOM 965 C CA . ASN A 1 113 ? 13.399 -2.583 2.349 1.00 61.81 113 ASN A CA 1
ATOM 966 C C . ASN A 1 113 ? 13.068 -1.420 3.303 1.00 61.81 113 ASN A C 1
ATOM 968 O O . ASN A 1 113 ? 13.749 -0.401 3.274 1.00 61.81 113 ASN A O 1
ATOM 972 N N . ALA A 1 114 ? 12.020 -1.522 4.131 1.00 59.12 114 ALA A N 1
ATOM 973 C CA . ALA A 1 114 ? 11.622 -0.416 5.005 1.00 59.12 114 ALA A CA 1
ATOM 974 C C . ALA A 1 114 ? 12.696 -0.062 6.048 1.00 59.12 114 ALA A C 1
ATOM 976 O O . ALA A 1 114 ? 12.787 1.082 6.493 1.00 59.12 114 ALA A O 1
ATOM 977 N N . LYS A 1 115 ? 13.559 -1.029 6.388 1.00 51.22 115 LYS A N 1
ATOM 978 C CA . LYS A 1 115 ? 14.745 -0.803 7.220 1.00 51.22 115 LYS A CA 1
ATOM 979 C C . LYS A 1 115 ? 15.729 0.180 6.576 1.00 51.22 115 LYS A C 1
ATOM 981 O O . LYS A 1 115 ? 16.207 1.067 7.272 1.00 51.22 115 LYS A O 1
ATOM 986 N N . ASP A 1 116 ? 15.932 0.092 5.260 1.00 52.47 116 ASP A N 1
ATOM 987 C CA . ASP A 1 116 ? 16.780 1.032 4.515 1.00 52.47 116 ASP A CA 1
ATOM 988 C C . ASP A 1 116 ? 16.153 2.435 4.485 1.00 52.47 116 ASP A C 1
ATOM 990 O O . ASP A 1 116 ? 16.860 3.438 4.466 1.00 52.47 116 ASP A O 1
ATOM 994 N N . THR A 1 117 ? 14.818 2.538 4.511 1.00 53.38 117 THR A N 1
ATOM 995 C CA . THR A 1 117 ? 14.145 3.841 4.613 1.00 53.38 117 THR A CA 1
ATOM 996 C C . THR A 1 117 ? 14.192 4.450 6.004 1.00 53.38 117 THR A C 1
ATOM 998 O O . THR A 1 117 ? 14.152 5.665 6.068 1.00 53.38 117 THR A O 1
ATOM 1001 N N . GLY A 1 118 ? 14.315 3.679 7.090 1.00 57.47 118 GLY A N 1
ATOM 1002 C CA . GLY A 1 118 ? 14.397 4.239 8.447 1.00 57.47 118 GLY A CA 1
ATOM 1003 C C . GLY A 1 118 ? 15.683 5.038 8.683 1.00 57.47 118 GLY A C 1
ATOM 1004 O O . GLY A 1 118 ? 15.650 6.121 9.261 1.00 57.47 118 GLY A O 1
ATOM 1005 N N . GLU A 1 119 ? 16.813 4.552 8.163 1.00 57.78 119 GLU A N 1
ATOM 1006 C CA . GLU A 1 119 ? 18.077 5.303 8.158 1.00 57.78 119 GLU A CA 1
ATOM 1007 C C . GLU A 1 119 ? 17.987 6.534 7.251 1.00 57.78 119 GLU A C 1
ATOM 1009 O O . GLU A 1 119 ? 18.407 7.620 7.640 1.00 57.78 119 GLU A O 1
ATOM 1014 N N . VAL A 1 120 ? 17.367 6.397 6.074 1.00 58.25 120 VAL A N 1
ATOM 1015 C CA . VAL A 1 120 ? 17.110 7.523 5.160 1.00 58.25 120 VAL A CA 1
ATOM 1016 C C . VAL A 1 120 ? 16.138 8.541 5.762 1.00 58.25 120 VAL A C 1
ATOM 1018 O O . VAL A 1 120 ? 16.279 9.725 5.495 1.00 58.25 120 VAL A O 1
ATOM 1021 N N . GLU A 1 121 ? 15.170 8.113 6.565 1.00 59.22 121 GLU A N 1
ATOM 1022 C CA . GLU A 1 121 ? 14.175 8.953 7.234 1.00 59.22 121 GLU A CA 1
ATOM 1023 C C . GLU A 1 121 ? 14.789 9.678 8.429 1.00 59.22 121 GLU A C 1
ATOM 1025 O O . GLU A 1 121 ? 14.588 10.879 8.576 1.00 59.22 121 GLU A O 1
ATOM 1030 N N . SER A 1 122 ? 15.612 8.994 9.229 1.00 62.81 122 SER A N 1
ATOM 1031 C CA . SER A 1 122 ? 16.414 9.630 10.277 1.00 62.81 122 SER A CA 1
ATOM 1032 C C . SER A 1 122 ? 17.371 10.660 9.677 1.00 62.81 122 SER A C 1
ATOM 1034 O O . SER A 1 122 ? 17.416 11.794 10.145 1.00 62.81 122 SER A O 1
ATOM 1036 N N . LEU A 1 123 ? 18.068 10.294 8.597 1.00 63.69 123 LEU A N 1
ATOM 1037 C CA . LEU A 1 123 ? 18.956 11.190 7.863 1.00 63.69 123 LEU A CA 1
ATOM 1038 C C . LEU A 1 123 ? 18.182 12.358 7.240 1.00 63.69 123 LEU A C 1
ATOM 1040 O O . LEU A 1 123 ? 18.637 13.491 7.305 1.00 63.69 123 LEU A O 1
ATOM 1044 N N . PHE A 1 124 ? 17.006 12.115 6.657 1.00 64.62 124 PHE A N 1
ATOM 1045 C CA . PHE A 1 124 ? 16.153 13.160 6.092 1.00 64.62 124 PHE A CA 1
ATOM 1046 C C . PHE A 1 124 ? 15.650 14.110 7.173 1.00 64.62 124 PHE A C 1
ATOM 1048 O O . PHE A 1 124 ? 15.674 15.312 6.955 1.00 64.62 124 PHE A O 1
ATOM 1055 N N . ASN A 1 125 ? 15.230 13.603 8.330 1.00 65.38 125 ASN A N 1
ATOM 1056 C CA . ASN A 1 125 ? 14.779 14.429 9.444 1.00 65.38 125 ASN A CA 1
ATOM 1057 C C . ASN A 1 125 ? 15.933 15.278 9.994 1.00 65.38 125 ASN A C 1
ATOM 1059 O O . ASN A 1 125 ? 15.776 16.490 10.127 1.00 65.38 125 ASN A O 1
ATOM 1063 N N . GLU A 1 126 ? 17.109 14.682 10.211 1.00 69.00 126 GLU A N 1
ATOM 1064 C CA . GLU A 1 126 ? 18.328 15.393 10.616 1.00 69.00 126 GLU A CA 1
ATOM 1065 C C . GLU A 1 126 ? 18.734 16.469 9.597 1.00 69.00 126 GLU A C 1
ATOM 1067 O O . GLU A 1 126 ? 19.030 17.604 9.968 1.00 69.00 126 GLU A O 1
ATOM 1072 N N . LEU A 1 127 ? 18.693 16.143 8.305 1.00 64.62 127 LEU A N 1
ATOM 1073 C CA . LEU A 1 127 ? 18.983 17.075 7.218 1.00 64.62 127 LEU A CA 1
ATOM 1074 C C . LEU A 1 127 ? 17.918 18.175 7.117 1.00 64.62 127 LEU A C 1
ATOM 1076 O O . LEU A 1 127 ? 18.258 19.342 6.985 1.00 64.62 127 LEU A O 1
ATOM 1080 N N . SER A 1 128 ? 16.633 17.847 7.227 1.00 64.25 128 SER A N 1
ATOM 1081 C CA . SER A 1 128 ? 15.527 18.806 7.096 1.00 64.25 128 SER A CA 1
ATOM 1082 C C . SER A 1 128 ? 15.490 19.845 8.216 1.00 64.25 128 SER A C 1
ATOM 1084 O O . SER A 1 128 ? 15.028 20.960 7.995 1.00 64.25 128 SER A O 1
ATOM 1086 N N . LEU A 1 129 ? 16.000 19.497 9.401 1.00 65.88 129 LEU A N 1
ATOM 1087 C CA . LEU A 1 129 ? 16.101 20.408 10.539 1.00 65.88 129 LEU A CA 1
ATOM 1088 C C . LEU A 1 129 ? 17.299 21.363 10.418 1.00 65.88 129 LEU A C 1
ATOM 1090 O O . LEU A 1 129 ? 17.283 22.428 11.032 1.00 65.88 129 LEU A O 1
ATOM 1094 N N . ASN A 1 130 ? 18.321 20.994 9.637 1.00 63.19 130 ASN A N 1
ATOM 1095 C CA . ASN A 1 130 ? 19.611 21.689 9.592 1.00 63.19 130 ASN A CA 1
ATOM 1096 C C . ASN A 1 130 ? 19.951 22.335 8.232 1.00 63.19 130 ASN A C 1
ATOM 1098 O O . ASN A 1 130 ? 20.819 23.207 8.184 1.00 63.19 130 ASN A O 1
ATOM 1102 N N . LEU A 1 131 ? 19.299 21.933 7.136 1.00 59.62 131 LEU A N 1
ATOM 1103 C CA . LEU A 1 131 ? 19.529 22.472 5.790 1.00 59.62 131 LEU A CA 1
ATOM 1104 C C . LEU A 1 131 ? 18.770 23.785 5.579 1.00 59.62 131 LEU A C 1
ATOM 1106 O O . LEU A 1 131 ? 17.593 23.911 5.918 1.00 59.62 131 LEU A O 1
ATOM 1110 N N . LYS A 1 132 ? 19.427 24.749 4.933 1.00 68.44 132 LYS A N 1
ATOM 1111 C CA . LYS A 1 132 ? 18.776 25.937 4.365 1.00 68.44 132 LYS A CA 1
ATOM 1112 C C . LYS A 1 132 ? 18.272 25.604 2.956 1.00 68.44 132 LYS A C 1
ATOM 1114 O O . LYS A 1 132 ? 18.797 24.706 2.303 1.00 68.44 132 LYS A O 1
ATOM 1119 N N . ASP A 1 133 ? 17.297 26.356 2.442 1.00 59.66 133 ASP A N 1
ATOM 1120 C CA . ASP A 1 133 ? 16.659 26.089 1.135 1.00 59.66 133 ASP A CA 1
ATOM 1121 C C . ASP A 1 133 ? 17.645 25.907 -0.044 1.00 59.66 133 ASP A C 1
ATOM 1123 O O . ASP A 1 133 ? 17.370 25.142 -0.969 1.00 59.66 133 ASP A O 1
ATOM 1127 N N . ASN A 1 134 ? 18.819 26.550 -0.003 1.00 65.25 134 ASN A N 1
ATOM 1128 C CA . ASN A 1 134 ? 19.844 26.438 -1.049 1.00 65.25 134 ASN A CA 1
ATOM 1129 C C . ASN A 1 134 ? 20.606 25.105 -1.051 1.00 65.25 134 ASN A C 1
ATOM 1131 O O . ASN A 1 134 ? 21.121 24.701 -2.095 1.00 65.25 134 ASN A O 1
ATOM 1135 N N . ASP A 1 135 ? 20.655 24.397 0.073 1.00 67.12 135 ASP A N 1
ATOM 1136 C CA . ASP A 1 135 ? 21.454 23.179 0.196 1.00 67.12 135 ASP A CA 1
ATOM 1137 C C . ASP A 1 135 ? 20.789 22.003 -0.553 1.00 67.12 135 ASP A C 1
ATOM 1139 O O . ASP A 1 135 ? 21.458 21.101 -1.064 1.00 67.12 135 ASP A O 1
ATOM 1143 N N . TRP A 1 136 ? 19.462 22.053 -0.735 1.00 62.94 136 TRP A N 1
ATOM 1144 C CA . TRP A 1 136 ? 18.724 21.108 -1.581 1.00 62.94 136 TRP A CA 1
ATOM 1145 C C . TRP A 1 136 ? 19.144 21.184 -3.049 1.00 62.94 136 TRP A C 1
ATOM 1147 O O . TRP A 1 136 ? 19.277 20.147 -3.706 1.00 62.94 136 TRP A O 1
ATOM 1157 N N . ALA A 1 137 ? 19.372 22.394 -3.565 1.00 68.19 137 ALA A N 1
ATOM 1158 C CA . ALA A 1 137 ? 19.796 22.594 -4.947 1.00 68.19 137 ALA A CA 1
ATOM 1159 C C . ALA A 1 137 ? 21.188 21.990 -5.192 1.00 68.19 137 ALA A C 1
ATOM 1161 O O . ALA A 1 137 ? 21.422 21.361 -6.226 1.00 68.19 137 ALA A O 1
ATOM 1162 N N . GLU A 1 138 ? 22.086 22.106 -4.213 1.00 71.06 138 GLU A N 1
ATOM 1163 C CA . GLU A 1 138 ? 23.437 21.555 -4.287 1.00 71.06 138 GLU A CA 1
ATOM 1164 C C . GLU A 1 138 ? 23.452 20.020 -4.201 1.00 71.06 138 GLU A C 1
ATOM 1166 O O . GLU A 1 138 ? 24.109 19.355 -5.009 1.00 71.06 138 GLU A O 1
ATOM 1171 N N . ILE A 1 139 ? 22.662 19.432 -3.295 1.00 69.44 139 ILE A N 1
ATOM 1172 C CA . ILE A 1 139 ? 22.509 17.971 -3.180 1.00 69.44 139 ILE A CA 1
ATOM 1173 C C . ILE A 1 139 ? 21.972 17.373 -4.488 1.00 69.44 139 ILE A C 1
ATOM 1175 O O . ILE A 1 139 ? 22.477 16.351 -4.968 1.00 69.44 139 ILE A O 1
ATOM 1179 N N . VAL A 1 140 ? 20.963 18.008 -5.093 1.00 66.81 140 VAL A N 1
ATOM 1180 C CA . VAL A 1 140 ? 20.394 17.564 -6.373 1.00 66.81 140 VAL A CA 1
ATOM 1181 C C . VAL A 1 140 ? 21.428 17.677 -7.494 1.00 66.81 140 VAL A C 1
ATOM 1183 O O . VAL A 1 140 ? 21.643 16.694 -8.206 1.00 66.81 140 VAL A O 1
ATOM 1186 N N . ALA A 1 141 ? 22.130 18.809 -7.604 1.00 69.50 141 ALA A N 1
ATOM 1187 C CA . ALA A 1 141 ? 23.153 19.023 -8.628 1.00 69.50 141 ALA A CA 1
ATOM 1188 C C . ALA A 1 141 ? 24.306 18.005 -8.536 1.00 69.50 141 ALA A C 1
ATOM 1190 O O . ALA A 1 141 ? 24.748 17.455 -9.548 1.00 69.50 141 ALA A O 1
ATOM 1191 N N . ASN A 1 142 ? 24.774 17.698 -7.325 1.00 68.75 142 ASN A N 1
ATOM 1192 C CA . ASN A 1 142 ? 25.849 16.726 -7.112 1.00 68.75 142 ASN A CA 1
ATOM 1193 C C . ASN A 1 142 ? 25.401 15.289 -7.427 1.00 68.75 142 ASN A C 1
ATOM 1195 O O . ASN A 1 142 ? 26.145 14.522 -8.046 1.00 68.75 142 ASN A O 1
ATOM 1199 N N . LYS A 1 143 ? 24.156 14.931 -7.095 1.00 67.56 143 LYS A N 1
ATOM 1200 C CA . LYS A 1 143 ? 23.570 13.637 -7.473 1.00 67.56 143 LYS A CA 1
ATOM 1201 C C . LYS A 1 143 ? 23.382 13.500 -8.984 1.00 67.56 143 LYS A C 1
ATOM 1203 O O . LYS A 1 143 ? 23.597 12.418 -9.534 1.00 67.56 143 LYS A O 1
ATOM 1208 N N . GLU A 1 144 ? 22.971 14.565 -9.668 1.00 64.06 144 GLU A N 1
ATOM 1209 C CA . GLU A 1 144 ? 22.851 14.570 -11.126 1.00 64.06 144 GLU A CA 1
ATOM 1210 C C . GLU A 1 144 ? 24.202 14.335 -11.799 1.00 64.06 144 GLU A C 1
ATOM 1212 O O . GLU A 1 144 ? 24.279 13.441 -12.642 1.00 64.06 144 GLU A O 1
ATOM 1217 N N . LYS A 1 145 ? 25.267 15.013 -11.341 1.00 62.94 145 LYS A N 1
ATOM 1218 C CA . LYS A 1 145 ? 26.645 14.791 -11.816 1.00 62.94 145 LYS A CA 1
ATOM 1219 C C . LYS A 1 145 ? 27.078 13.328 -11.690 1.00 62.94 145 LYS A C 1
ATOM 1221 O O . LYS A 1 145 ? 27.583 12.762 -12.659 1.00 62.94 145 LYS A O 1
ATOM 1226 N N . HIS A 1 146 ? 26.821 12.696 -10.543 1.00 52.88 146 HIS A N 1
ATOM 1227 C CA . HIS A 1 146 ? 27.144 11.282 -10.320 1.00 52.88 146 HIS A CA 1
ATOM 1228 C C . HIS A 1 146 ? 26.367 10.346 -11.265 1.00 52.88 146 HIS A C 1
ATOM 1230 O O . HIS A 1 146 ? 26.907 9.358 -11.766 1.00 52.88 146 HIS A O 1
ATOM 1236 N N . ASN A 1 147 ? 25.095 10.651 -11.542 1.00 56.84 147 ASN A N 1
ATOM 1237 C CA . ASN A 1 147 ? 24.281 9.864 -12.470 1.00 56.84 147 ASN A CA 1
ATOM 1238 C C . ASN A 1 147 ? 24.744 10.004 -13.926 1.00 56.84 147 ASN A C 1
ATOM 1240 O O . ASN A 1 147 ? 24.665 9.027 -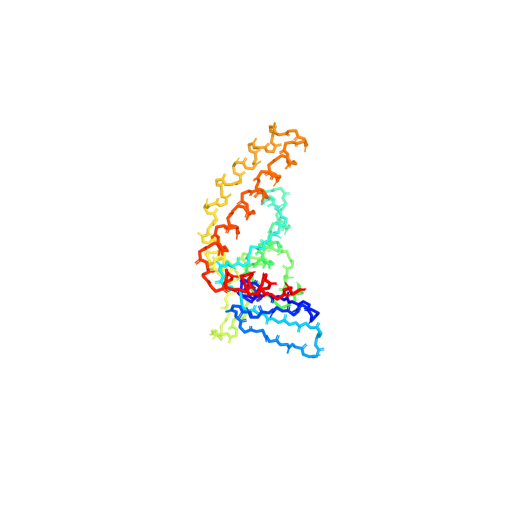14.666 1.00 56.84 147 ASN A O 1
ATOM 1244 N N . THR A 1 148 ? 25.197 11.186 -14.357 1.00 54.22 148 THR A N 1
ATOM 1245 C CA . THR A 1 148 ? 25.835 11.351 -15.676 1.00 54.22 148 THR A CA 1
ATOM 1246 C C . THR A 1 148 ? 27.113 10.532 -15.767 1.00 54.22 148 THR A C 1
ATOM 1248 O O . THR A 1 148 ? 27.237 9.752 -16.702 1.00 54.22 148 THR A O 1
ATOM 1251 N N . TRP A 1 149 ? 27.969 10.592 -14.745 1.00 48.84 149 TRP A N 1
ATOM 1252 C CA . TRP A 1 149 ? 29.225 9.839 -14.710 1.00 48.84 149 TRP A CA 1
ATOM 1253 C C . TRP A 1 149 ? 29.000 8.319 -14.767 1.00 48.84 149 TRP A C 1
ATOM 1255 O O . TRP A 1 149 ? 29.634 7.607 -15.536 1.00 48.84 149 TRP A O 1
ATOM 1265 N N . SER A 1 150 ? 27.998 7.818 -14.035 1.00 44.84 150 SER A N 1
ATOM 1266 C CA . SER A 1 150 ? 27.622 6.395 -14.083 1.00 44.84 150 SER A CA 1
ATOM 1267 C C . SER A 1 150 ? 27.085 5.974 -15.461 1.00 44.84 150 SER A C 1
ATOM 1269 O O . SER A 1 150 ? 27.351 4.865 -15.911 1.00 44.84 150 SER A O 1
ATOM 1271 N N . ARG A 1 151 ? 26.344 6.852 -16.157 1.00 54.22 151 ARG A N 1
ATOM 1272 C CA . ARG A 1 151 ? 25.855 6.586 -17.524 1.00 54.22 151 ARG A CA 1
ATOM 1273 C C . ARG A 1 151 ? 26.965 6.638 -18.572 1.00 54.22 151 ARG A C 1
ATOM 1275 O O . ARG A 1 151 ? 26.831 5.966 -19.588 1.00 54.22 151 ARG A O 1
ATOM 1282 N N . GLU A 1 152 ? 27.991 7.458 -18.361 1.00 52.00 152 GLU A N 1
ATOM 1283 C CA . GLU A 1 152 ? 29.165 7.553 -19.237 1.00 52.00 152 GLU A CA 1
ATOM 1284 C C . GLU A 1 152 ? 30.002 6.271 -19.149 1.00 52.00 152 GLU A C 1
ATOM 1286 O O . GLU A 1 152 ? 30.307 5.678 -20.180 1.00 52.00 152 GLU A O 1
ATOM 1291 N N . ILE A 1 153 ? 30.229 5.753 -17.939 1.00 51.53 153 ILE A N 1
ATOM 1292 C 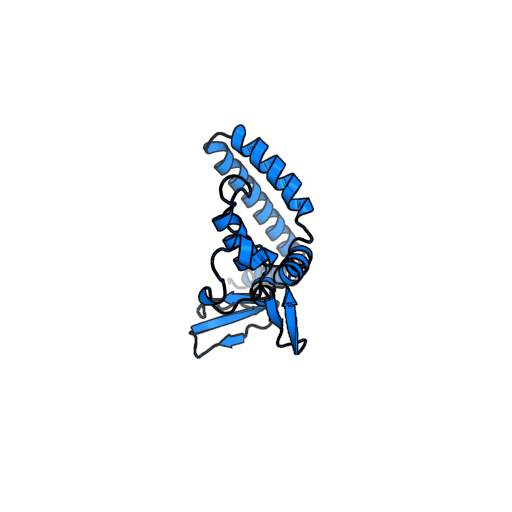CA . ILE A 1 153 ? 30.914 4.466 -17.719 1.00 51.53 153 ILE A CA 1
ATOM 1293 C C . ILE A 1 153 ? 30.134 3.298 -18.353 1.00 51.53 153 ILE A C 1
ATOM 1295 O O . ILE A 1 153 ? 30.704 2.485 -19.075 1.00 51.53 153 ILE A O 1
ATOM 1299 N N . GLU A 1 154 ? 28.806 3.249 -18.184 1.00 50.50 154 GLU A N 1
ATOM 1300 C CA . GLU A 1 154 ? 27.956 2.229 -18.830 1.00 50.50 154 GLU A CA 1
ATOM 1301 C C . GLU A 1 154 ? 27.959 2.306 -20.376 1.00 50.50 154 GLU A C 1
ATOM 1303 O O . GLU A 1 154 ? 27.606 1.330 -21.045 1.00 50.50 154 GLU A O 1
ATOM 1308 N N . GLN A 1 155 ? 28.315 3.458 -20.958 1.00 49.84 155 GLN A N 1
ATOM 1309 C CA . GLN A 1 155 ? 28.452 3.637 -22.408 1.00 49.84 155 GLN A CA 1
ATOM 1310 C C . GLN A 1 155 ? 29.844 3.245 -22.918 1.00 49.84 155 GLN A C 1
ATOM 1312 O O . GLN A 1 155 ? 29.934 2.714 -24.026 1.00 49.84 155 GLN A O 1
ATOM 1317 N N . GLU A 1 156 ? 30.902 3.462 -22.132 1.00 48.78 156 GLU A N 1
ATOM 1318 C CA . GLU A 1 156 ? 32.269 3.043 -22.474 1.00 48.78 156 GLU A CA 1
ATOM 1319 C C . GLU A 1 156 ? 32.436 1.514 -22.455 1.00 48.78 156 GLU A C 1
ATOM 1321 O O . GLU A 1 156 ? 33.078 0.963 -23.352 1.00 48.78 156 GLU A O 1
ATOM 1326 N N . ASP A 1 157 ? 31.765 0.818 -21.532 1.00 45.19 157 ASP A N 1
ATOM 1327 C CA . ASP A 1 157 ? 31.813 -0.648 -21.395 1.00 45.19 157 ASP A CA 1
ATOM 1328 C C . ASP A 1 157 ? 30.925 -1.415 -22.404 1.00 45.19 157 ASP A C 1
ATOM 1330 O O . ASP A 1 157 ? 30.860 -2.648 -22.385 1.00 45.19 157 ASP A O 1
ATOM 1334 N N . ASN A 1 158 ? 30.242 -0.716 -23.323 1.00 44.72 158 ASN A N 1
ATOM 1335 C CA . ASN A 1 158 ? 29.434 -1.321 -24.387 1.00 44.72 158 ASN A CA 1
ATOM 1336 C C . ASN A 1 158 ? 30.120 -1.175 -25.768 1.00 44.72 158 ASN A C 1
ATOM 1338 O O . ASN A 1 158 ? 29.927 -0.163 -26.455 1.00 44.72 158 ASN A O 1
ATOM 1342 N N . PRO A 1 159 ? 30.894 -2.179 -26.233 1.00 48.47 159 PRO A N 1
ATOM 1343 C CA . PRO A 1 159 ? 31.749 -2.050 -27.419 1.00 48.47 159 PRO A CA 1
ATOM 1344 C C . PRO A 1 159 ? 30.977 -1.816 -28.732 1.00 48.47 159 PRO A C 1
ATOM 1346 O O . PRO A 1 159 ? 31.542 -1.274 -29.685 1.00 48.47 159 PRO A O 1
ATOM 1349 N N . ASP A 1 160 ? 29.679 -2.139 -28.782 1.00 51.62 160 ASP A N 1
ATOM 1350 C CA . ASP A 1 160 ? 28.829 -1.931 -29.963 1.00 51.62 160 ASP A CA 1
ATOM 1351 C C . ASP A 1 160 ? 28.428 -0.459 -30.186 1.00 51.62 160 ASP A C 1
ATOM 1353 O O . ASP A 1 160 ? 28.133 -0.065 -31.318 1.00 51.62 160 ASP A O 1
ATOM 1357 N N . PHE A 1 161 ? 28.451 0.393 -29.151 1.00 44.66 161 PHE A N 1
ATOM 1358 C CA . PHE A 1 161 ? 28.174 1.830 -29.310 1.00 44.66 161 PHE A CA 1
ATOM 1359 C C . PHE A 1 161 ? 29.370 2.591 -29.909 1.00 44.66 161 PHE A C 1
ATOM 1361 O O . PHE A 1 161 ? 29.183 3.491 -30.733 1.00 44.66 161 PHE A O 1
ATOM 1368 N N . ASN A 1 162 ? 30.602 2.171 -29.601 1.00 44.38 162 ASN A N 1
ATOM 1369 C CA . ASN A 1 162 ? 31.829 2.801 -30.106 1.00 44.38 162 ASN A CA 1
ATOM 1370 C C . ASN A 1 162 ? 32.115 2.526 -31.599 1.00 44.38 162 ASN A C 1
ATOM 1372 O O . ASN A 1 162 ? 32.881 3.255 -32.236 1.00 44.38 162 ASN A O 1
ATOM 1376 N N . MET A 1 163 ? 31.467 1.523 -32.201 1.00 44.81 163 MET A N 1
ATOM 1377 C CA . MET A 1 163 ? 31.599 1.198 -33.632 1.00 44.81 163 MET A CA 1
ATOM 1378 C C . MET A 1 163 ? 30.762 2.116 -34.544 1.00 44.81 163 MET A C 1
ATOM 1380 O O . MET A 1 163 ? 31.157 2.396 -35.681 1.00 44.81 163 MET A O 1
ATOM 1384 N N . ILE A 1 164 ? 29.636 2.644 -34.048 1.00 46.50 164 ILE A N 1
ATOM 1385 C CA . ILE A 1 164 ? 28.718 3.496 -34.830 1.00 46.50 164 ILE A CA 1
ATOM 1386 C C . ILE A 1 164 ? 29.277 4.922 -34.992 1.00 46.50 164 ILE A C 1
ATOM 1388 O O . ILE A 1 164 ? 29.048 5.577 -36.011 1.00 46.50 164 ILE A O 1
ATOM 1392 N N . HIS A 1 165 ? 30.063 5.403 -34.025 1.00 43.41 165 HIS A N 1
ATOM 1393 C CA . HIS A 1 165 ? 30.691 6.727 -34.098 1.00 43.41 165 HIS A CA 1
ATOM 1394 C C . HIS A 1 165 ? 31.989 6.743 -34.925 1.00 43.41 165 HIS A C 1
ATOM 1396 O O . HIS A 1 165 ? 32.304 7.765 -35.532 1.00 43.41 165 HIS A O 1
ATOM 1402 N N . LYS A 1 166 ? 32.704 5.613 -35.050 1.00 41.06 166 LYS A N 1
ATOM 1403 C CA . LYS A 1 166 ? 33.915 5.519 -35.894 1.00 41.06 166 LYS A CA 1
ATOM 1404 C C . LYS A 1 166 ? 33.628 5.437 -37.397 1.00 41.06 166 LYS A C 1
ATOM 1406 O O . LYS A 1 166 ? 34.484 5.804 -38.196 1.00 41.06 166 LYS A O 1
ATOM 1411 N N . THR A 1 167 ? 32.442 4.987 -37.803 1.00 40.66 167 THR A N 1
ATOM 1412 C CA . THR A 1 167 ? 32.077 4.846 -39.226 1.00 40.66 167 THR A CA 1
ATOM 1413 C C . THR A 1 167 ? 31.591 6.148 -39.863 1.00 40.66 167 THR A C 1
ATOM 1415 O O . THR A 1 167 ? 31.717 6.309 -41.074 1.00 40.66 167 THR A O 1
ATOM 1418 N N . LYS A 1 168 ? 31.116 7.121 -39.074 1.00 45.28 168 LYS A N 1
ATOM 1419 C CA . LYS A 1 168 ? 30.659 8.421 -39.600 1.00 45.28 168 LYS A CA 1
ATOM 1420 C C . LYS A 1 168 ? 31.779 9.399 -39.969 1.00 45.28 168 LYS A C 1
ATOM 1422 O O . LYS A 1 168 ? 31.497 10.363 -40.666 1.00 45.28 168 LYS A O 1
ATOM 1427 N N . ASN A 1 169 ? 33.027 9.141 -39.570 1.00 43.56 169 ASN A N 1
ATOM 1428 C CA . ASN A 1 169 ? 34.157 10.048 -39.821 1.00 43.56 169 ASN A CA 1
ATOM 1429 C C . ASN A 1 169 ? 35.071 9.626 -40.988 1.00 43.56 169 ASN A C 1
ATOM 1431 O O . ASN A 1 169 ? 36.146 10.194 -41.148 1.00 43.56 169 ASN A O 1
ATOM 1435 N N . LYS A 1 170 ? 34.682 8.625 -41.793 1.00 44.44 170 LYS A N 1
ATOM 1436 C CA . LYS A 1 170 ? 35.498 8.139 -42.927 1.00 44.44 170 LYS A CA 1
ATOM 1437 C C . LYS A 1 170 ? 34.987 8.507 -44.321 1.00 44.44 170 LYS A C 1
ATOM 1439 O O . LYS A 1 170 ? 35.680 8.213 -45.284 1.00 44.44 170 LYS A O 1
ATOM 1444 N N . ASN A 1 171 ? 33.853 9.199 -44.436 1.00 46.59 171 ASN A N 1
ATOM 1445 C CA . ASN A 1 171 ? 33.333 9.657 -45.726 1.00 46.59 171 ASN A CA 1
ATOM 1446 C C . ASN A 1 171 ? 33.168 11.181 -45.730 1.00 46.59 171 ASN A C 1
ATOM 1448 O O . ASN A 1 171 ? 32.056 11.691 -45.637 1.00 46.59 171 ASN A O 1
ATOM 1452 N N . SER A 1 172 ? 34.283 11.896 -45.846 1.00 42.12 172 SER A N 1
ATOM 1453 C CA . SER A 1 172 ? 34.299 13.210 -46.485 1.00 42.12 172 SER A CA 1
ATOM 1454 C C . SER A 1 172 ? 35.525 13.227 -47.393 1.00 42.12 172 SER A C 1
ATOM 1456 O O . SER A 1 172 ? 36.652 13.251 -46.903 1.00 42.12 172 SER A O 1
ATOM 1458 N N . PHE A 1 173 ? 35.273 13.072 -48.693 1.00 39.53 173 PHE A N 1
ATOM 1459 C CA . PHE A 1 173 ? 36.192 13.486 -49.752 1.00 39.53 173 PHE A CA 1
ATOM 1460 C C . PHE A 1 173 ? 36.121 15.006 -49.900 1.00 39.53 173 PHE A C 1
ATOM 1462 O O . PHE A 1 173 ? 35.038 15.562 -49.594 1.00 39.53 173 PHE A O 1
#

Radius of gyration: 23.15 Å; chains: 1; bounding box: 52×45×67 Å

Foldseek 3Di:
DQVCQFFKDKAQPPDDDDDDPFDWADDPVPRIIMTTDDPGTDDDDDDDDDCPPGVQVNLLVLCVNQPPDPDSVVQDPPSNVCQPANWDQDPVVRDIDRNVVSSVVRCCVVCVVVVVVVVVVVVCVVCVVPDDPVVVVVVVVVVVVVVVVVVVVVQVVDVVNVVVVVVVPPDDD